Protein AF-A0A0A1WYN7-F1 (afdb_monomer_lite)

pLDDT: mean 76.08, std 23.26, range [29.44, 97.19]

Secondary structure (DSSP, 8-state):
-HHHHHHHHHHHHHTT---TTTHHHHHHHHHTTS-HHHHHHHHHH-S-TTSPPPHHHHHHHHHHHHHHHHHHHHHHHHHHHHHHHHHTT-S----------------------

Foldseek 3Di:
DLVVLVVVVVVCVVVVHDCVVVFLVSLVVVLVVDDPVLNVVLCVVDPCNPDRDGNVSVSVSVVVVVVVVVVVVVVVVVVVVVVVVVVVVPPDDDDDDDDDDDDDDDDDDDDDD

Sequence (113 aa):
LLDTTNECLNAIESLGISTEEADPFIARIIIRKLDKEGLKLYEQTVKKTREIQQLSDIRDFLDQHFQTLKAVADKEQVYSHRKQHMFKANDTVTYPRQQTSRYVPIVKLLVTH

Structure (mmCIF, N/CA/C/O backbone):
data_AF-A0A0A1WYN7-F1
#
_entry.id   AF-A0A0A1WYN7-F1
#
loop_
_atom_site.group_PDB
_atom_site.id
_atom_site.type_symbol
_atom_site.label_atom_id
_atom_site.label_alt_id
_atom_site.label_comp_id
_atom_site.label_asym_id
_atom_site.label_entity_id
_atom_site.label_seq_id
_atom_site.pdbx_PDB_ins_code
_atom_site.Cartn_x
_atom_site.Cartn_y
_atom_site.Cartn_z
_atom_site.occupancy
_atom_site.B_iso_or_equiv
_atom_site.auth_seq_id
_atom_site.auth_comp_id
_atom_site.auth_asym_id
_atom_site.auth_atom_id
_atom_site.pdbx_PDB_model_num
ATOM 1 N N . LEU A 1 1 ? 2.741 -8.238 -2.115 1.00 92.38 1 LEU A N 1
ATOM 2 C CA . LEU A 1 1 ? 2.313 -7.547 -0.875 1.00 92.38 1 LEU A CA 1
ATOM 3 C C . LEU A 1 1 ? 1.063 -6.719 -1.128 1.00 92.38 1 LEU A C 1
ATOM 5 O O . LEU A 1 1 ? 0.074 -7.004 -0.479 1.00 92.38 1 LEU A O 1
ATOM 9 N N . LEU A 1 2 ? 1.087 -5.774 -2.078 1.00 95.25 2 LEU A N 1
ATOM 10 C CA . LEU A 1 2 ? -0.085 -4.980 -2.478 1.00 95.25 2 LEU A CA 1
ATOM 11 C C . LEU A 1 2 ? -1.346 -5.830 -2.720 1.00 95.25 2 LEU A C 1
ATOM 13 O O . LEU A 1 2 ? -2.352 -5.613 -2.052 1.00 95.25 2 LEU A O 1
ATOM 17 N N . ASP A 1 3 ? -1.264 -6.834 -3.600 1.00 96.19 3 ASP A N 1
ATOM 18 C CA . ASP A 1 3 ? -2.413 -7.691 -3.931 1.00 96.19 3 ASP A CA 1
ATOM 19 C C . ASP A 1 3 ? -2.966 -8.414 -2.701 1.00 96.19 3 ASP A C 1
ATOM 21 O O . ASP A 1 3 ? -4.157 -8.343 -2.423 1.00 96.19 3 ASP A O 1
ATOM 25 N N . THR A 1 4 ? -2.082 -9.025 -1.906 1.00 96.62 4 THR A N 1
ATOM 26 C CA . THR A 1 4 ? -2.447 -9.708 -0.657 1.00 96.62 4 THR A CA 1
ATOM 27 C C . THR A 1 4 ? -3.107 -8.758 0.341 1.00 96.62 4 THR A C 1
ATOM 29 O O . THR A 1 4 ? -4.080 -9.128 0.985 1.00 96.62 4 THR A O 1
ATOM 32 N N . THR A 1 5 ? -2.605 -7.527 0.473 1.00 96.19 5 THR A N 1
ATOM 33 C CA . THR A 1 5 ? -3.212 -6.507 1.335 1.00 96.19 5 THR A CA 1
ATOM 34 C C . THR A 1 5 ? -4.634 -6.190 0.878 1.00 96.19 5 THR A C 1
ATOM 36 O O . THR A 1 5 ? -5.547 -6.212 1.699 1.00 96.19 5 THR A O 1
ATOM 39 N N . ASN A 1 6 ? -4.834 -5.926 -0.417 1.00 95.62 6 ASN A N 1
ATOM 40 C CA . ASN A 1 6 ? -6.155 -5.614 -0.964 1.00 95.62 6 ASN A CA 1
ATOM 41 C C . ASN A 1 6 ? -7.118 -6.804 -0.823 1.00 95.62 6 ASN A C 1
ATOM 43 O O . ASN A 1 6 ? -8.254 -6.619 -0.402 1.00 95.62 6 ASN A O 1
ATOM 47 N N . GLU A 1 7 ? -6.661 -8.025 -1.101 1.00 97.19 7 GLU A N 1
ATOM 48 C CA . GLU A 1 7 ? -7.457 -9.244 -0.939 1.00 97.19 7 GLU A CA 1
ATOM 49 C C . GLU A 1 7 ? -7.891 -9.455 0.518 1.00 97.19 7 GLU A C 1
ATOM 51 O O . GLU A 1 7 ? -9.069 -9.697 0.781 1.00 97.19 7 GLU A O 1
ATOM 56 N N . CYS A 1 8 ? -6.976 -9.298 1.480 1.00 95.69 8 CYS A N 1
ATOM 57 C CA . CYS A 1 8 ? -7.306 -9.419 2.899 1.00 95.69 8 CYS A CA 1
ATOM 58 C C . CYS A 1 8 ? -8.293 -8.341 3.367 1.00 95.69 8 CYS A C 1
ATOM 60 O O . CYS A 1 8 ? -9.215 -8.659 4.114 1.00 95.69 8 CYS A O 1
ATOM 62 N N . LEU A 1 9 ? -8.118 -7.086 2.943 1.00 94.88 9 LEU A N 1
ATOM 63 C CA . LEU A 1 9 ? -9.034 -5.998 3.299 1.00 94.88 9 LEU A CA 1
ATOM 64 C C . LEU A 1 9 ? -10.436 -6.242 2.736 1.00 94.88 9 LEU A C 1
ATOM 66 O O . LEU A 1 9 ? -11.406 -6.176 3.485 1.00 94.88 9 LEU A O 1
ATOM 70 N N . ASN A 1 10 ? -10.527 -6.626 1.462 1.00 95.19 10 ASN A N 1
ATOM 71 C CA . ASN A 1 10 ? -11.798 -6.959 0.820 1.00 95.19 10 ASN A CA 1
ATOM 72 C C . ASN A 1 10 ? -12.481 -8.151 1.509 1.00 95.19 10 ASN A C 1
ATOM 74 O O . ASN A 1 10 ? -13.698 -8.163 1.672 1.00 95.19 10 ASN A O 1
ATOM 78 N N . ALA A 1 11 ? -11.710 -9.155 1.941 1.00 96.56 11 ALA A N 1
ATOM 79 C CA . ALA A 1 11 ? -12.249 -10.288 2.685 1.00 96.56 11 ALA A CA 1
ATOM 80 C C . ALA A 1 11 ? -12.835 -9.853 4.039 1.00 96.56 11 ALA A C 1
ATOM 82 O O . ALA A 1 11 ? -13.932 -10.282 4.387 1.00 96.56 11 ALA A O 1
ATOM 83 N N . ILE A 1 12 ? -12.151 -8.977 4.782 1.00 94.12 12 ILE A N 1
ATOM 84 C CA . ILE A 1 12 ? -12.650 -8.438 6.059 1.00 94.12 12 ILE A CA 1
ATOM 85 C C . ILE A 1 12 ? -13.928 -7.617 5.839 1.00 94.12 12 ILE A C 1
ATOM 87 O O . ILE A 1 12 ? -14.915 -7.817 6.548 1.00 94.12 12 ILE A O 1
ATOM 91 N N . GLU A 1 13 ? -13.943 -6.758 4.821 1.00 93.44 13 GLU A N 1
ATOM 92 C CA . GLU A 1 13 ? -15.113 -5.955 4.456 1.00 93.44 13 GLU A CA 1
ATOM 93 C C . GLU A 1 13 ? -16.307 -6.838 4.060 1.00 93.44 13 GLU A C 1
ATOM 95 O O . GLU A 1 13 ? -17.432 -6.597 4.496 1.00 93.44 13 GLU A O 1
ATOM 100 N N . SER A 1 14 ? -16.067 -7.930 3.323 1.00 95.94 14 SER A N 1
ATOM 101 C CA . SER A 1 14 ? -17.116 -8.886 2.935 1.00 95.94 14 SER A CA 1
ATOM 102 C C . SER A 1 14 ? -17.783 -9.593 4.122 1.00 95.94 14 SER A C 1
ATOM 104 O O . SER A 1 14 ? -18.911 -10.069 4.001 1.00 95.94 14 SER A O 1
ATOM 106 N N . LEU A 1 15 ? -17.116 -9.631 5.281 1.00 95.94 15 LEU A N 1
ATOM 107 C CA . LEU A 1 15 ? -17.665 -10.148 6.538 1.00 95.94 15 LEU A CA 1
ATOM 108 C C . LEU A 1 15 ? -18.485 -9.096 7.307 1.00 95.94 15 LEU A C 1
ATOM 110 O O . LEU A 1 15 ? -18.990 -9.393 8.388 1.00 95.94 15 LEU A O 1
ATOM 114 N N . GLY A 1 16 ? -18.619 -7.876 6.778 1.00 93.88 16 GLY A N 1
ATOM 115 C CA . GLY A 1 16 ? -19.312 -6.764 7.430 1.00 93.88 16 GLY A CA 1
ATOM 116 C C . GLY A 1 16 ? -18.519 -6.129 8.575 1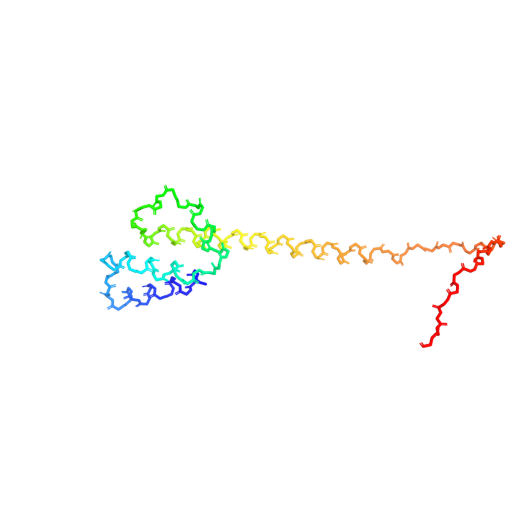.00 93.88 16 GLY A C 1
ATOM 117 O O . GLY A 1 16 ? -19.101 -5.451 9.420 1.00 93.88 16 GLY A O 1
ATOM 118 N N . ILE A 1 17 ? -17.205 -6.363 8.636 1.00 92.94 17 ILE A N 1
ATOM 119 C CA . ILE A 1 17 ? -16.328 -5.810 9.669 1.00 92.94 17 ILE A CA 1
ATOM 120 C C . ILE A 1 17 ? -15.702 -4.522 9.132 1.00 92.94 17 ILE A C 1
ATOM 122 O O . ILE A 1 17 ? -14.945 -4.55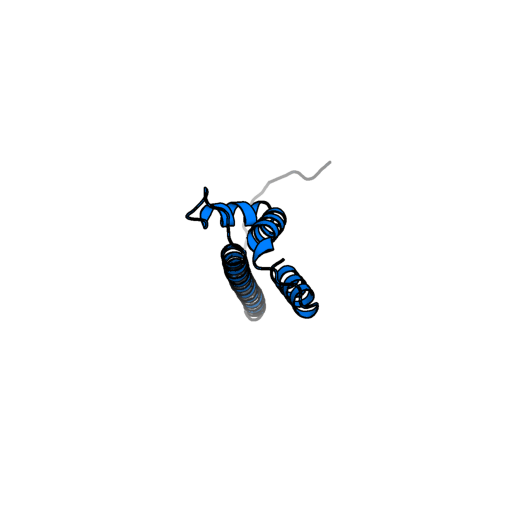4 8.163 1.00 92.94 17 ILE A O 1
ATOM 126 N N . SER A 1 18 ? -15.991 -3.391 9.781 1.00 89.38 18 SER A N 1
ATOM 127 C CA . SER A 1 18 ? -15.324 -2.125 9.463 1.00 89.38 18 SER A CA 1
ATOM 128 C C . SER A 1 18 ? -13.870 -2.151 9.932 1.00 89.38 18 SER A C 1
ATOM 130 O O . SER A 1 18 ? -13.570 -2.555 11.058 1.00 89.38 18 SER A O 1
ATOM 132 N N . THR A 1 19 ? -12.962 -1.691 9.072 1.00 89.44 19 THR A N 1
ATOM 133 C CA . THR A 1 19 ? -11.539 -1.540 9.392 1.00 89.44 19 THR A CA 1
ATOM 134 C C . THR A 1 19 ? -11.165 -0.122 9.818 1.00 89.44 19 THR A C 1
ATOM 136 O O . THR A 1 19 ? -10.000 0.104 10.123 1.00 89.44 19 THR A O 1
ATOM 139 N N . GLU A 1 20 ? -12.112 0.820 9.872 1.00 89.00 20 GLU A N 1
ATOM 140 C CA . GLU A 1 20 ? -11.836 2.247 10.113 1.00 89.00 20 GLU A CA 1
ATOM 141 C C . GLU A 1 20 ? -11.121 2.503 11.449 1.00 89.00 20 GLU A C 1
ATOM 143 O O . GLU A 1 20 ? -10.123 3.215 11.502 1.00 89.00 20 GLU A O 1
ATOM 148 N N . GLU A 1 21 ? -11.569 1.873 12.537 1.00 89.44 21 GLU A N 1
ATOM 149 C CA . GLU A 1 21 ? -10.916 2.019 13.848 1.00 89.44 21 GLU A CA 1
ATOM 150 C C . GLU A 1 21 ? -9.595 1.238 13.937 1.00 89.44 21 GLU A C 1
ATOM 152 O O . GLU A 1 21 ? -8.697 1.574 14.713 1.00 89.44 21 GLU A O 1
ATOM 157 N N . ALA A 1 22 ? -9.465 0.184 13.129 1.00 91.19 22 ALA A N 1
ATOM 158 C CA . ALA A 1 22 ? -8.279 -0.660 13.075 1.00 91.19 22 ALA A CA 1
ATOM 159 C C . ALA A 1 22 ? -7.197 -0.111 12.126 1.00 91.19 22 ALA A C 1
ATOM 161 O O . ALA A 1 22 ? -6.088 -0.653 12.081 1.00 91.19 22 ALA A O 1
ATOM 162 N N . ASP A 1 23 ? -7.500 0.960 11.394 1.00 91.06 23 ASP A N 1
ATOM 163 C CA . ASP A 1 23 ? -6.716 1.500 10.285 1.00 91.06 23 ASP A CA 1
ATOM 164 C C . ASP A 1 23 ? -5.232 1.737 10.640 1.00 91.06 23 ASP A C 1
ATOM 166 O O . ASP A 1 23 ? -4.357 1.161 9.976 1.00 91.06 23 ASP A O 1
ATOM 170 N N . PRO A 1 24 ? -4.899 2.404 11.770 1.00 91.62 24 PRO A N 1
ATOM 171 C CA . PRO A 1 24 ? -3.511 2.575 12.210 1.00 91.62 24 PRO A CA 1
ATOM 172 C C . PRO A 1 24 ? -2.759 1.266 12.463 1.00 91.62 24 PRO A C 1
ATOM 174 O O . PRO A 1 24 ? -1.550 1.150 12.224 1.00 91.62 24 PRO A O 1
ATOM 177 N N . PHE A 1 25 ? -3.458 0.265 13.000 1.00 92.31 25 PHE A N 1
ATOM 178 C CA . PHE A 1 25 ? -2.863 -1.019 13.349 1.00 92.31 25 PHE A CA 1
ATOM 179 C C . PHE A 1 25 ? -2.581 -1.831 12.094 1.00 92.31 25 PHE A C 1
ATOM 181 O O . PHE A 1 25 ? -1.496 -2.406 11.967 1.00 92.31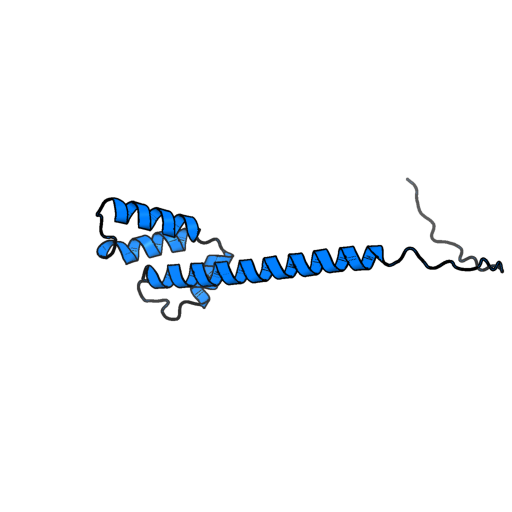 25 PHE A O 1
ATOM 188 N N . ILE A 1 26 ? -3.524 -1.835 11.154 1.00 94.88 26 ILE A N 1
ATOM 189 C CA . ILE A 1 26 ? -3.382 -2.498 9.861 1.00 94.88 26 ILE A CA 1
ATOM 190 C C . ILE A 1 26 ? -2.229 -1.857 9.084 1.00 94.88 26 ILE A C 1
ATOM 192 O O . ILE A 1 26 ? -1.328 -2.576 8.642 1.00 94.88 26 ILE A O 1
ATOM 196 N N . ALA A 1 27 ? -2.171 -0.523 9.017 1.00 94.00 27 ALA A N 1
ATOM 197 C CA . ALA A 1 27 ? -1.060 0.197 8.401 1.00 94.00 27 ALA A CA 1
ATOM 198 C C . ALA A 1 27 ? 0.288 -0.228 9.010 1.00 94.00 27 ALA A C 1
ATOM 200 O O . ALA A 1 27 ? 1.218 -0.618 8.298 1.00 94.00 27 ALA A O 1
ATOM 201 N N . ARG A 1 28 ? 0.385 -0.276 10.346 1.00 93.31 28 ARG A N 1
ATOM 202 C CA . ARG A 1 28 ? 1.599 -0.719 11.052 1.00 93.31 28 ARG A CA 1
ATOM 203 C C . ARG A 1 28 ? 1.951 -2.188 10.806 1.00 93.31 28 ARG A C 1
ATOM 205 O O . ARG A 1 28 ? 3.133 -2.544 10.868 1.00 93.31 28 ARG A O 1
ATOM 212 N N . ILE A 1 29 ? 0.972 -3.064 10.595 1.00 94.75 29 ILE A N 1
ATOM 213 C CA . ILE A 1 29 ? 1.208 -4.468 10.230 1.00 94.75 29 ILE A CA 1
ATOM 214 C C . ILE A 1 29 ? 1.801 -4.539 8.823 1.00 94.75 29 ILE A C 1
ATOM 216 O O . ILE A 1 29 ? 2.821 -5.201 8.643 1.00 94.75 29 ILE A O 1
ATOM 220 N N . ILE A 1 30 ? 1.227 -3.817 7.860 1.00 95.75 30 ILE A N 1
ATOM 221 C CA . ILE A 1 30 ? 1.687 -3.801 6.465 1.00 95.75 30 ILE A CA 1
ATOM 222 C C . ILE A 1 30 ? 3.101 -3.226 6.358 1.00 95.75 30 ILE A C 1
ATOM 224 O O . ILE A 1 30 ? 3.955 -3.841 5.724 1.00 95.75 30 ILE A O 1
ATOM 228 N N . ILE A 1 31 ? 3.395 -2.112 7.037 1.00 94.06 31 ILE A N 1
ATOM 229 C CA . ILE A 1 31 ? 4.741 -1.510 7.051 1.00 94.06 31 ILE A CA 1
ATOM 230 C C . ILE A 1 31 ? 5.785 -2.521 7.542 1.00 94.06 31 ILE A C 1
ATOM 232 O O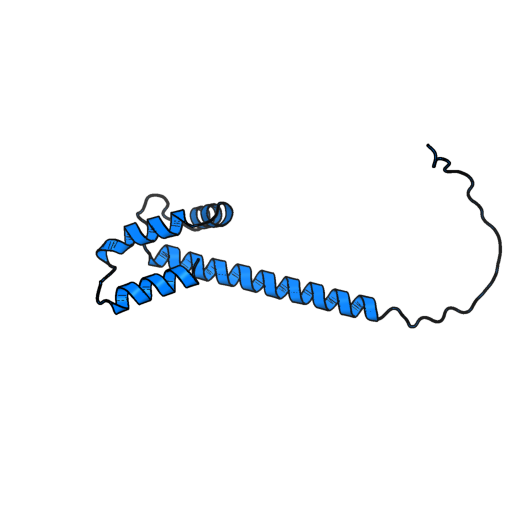 . ILE A 1 31 ? 6.867 -2.628 6.977 1.00 94.06 31 ILE A O 1
ATOM 236 N N . ARG A 1 32 ? 5.452 -3.328 8.559 1.00 94.12 32 ARG A N 1
ATOM 237 C CA . ARG A 1 32 ? 6.342 -4.384 9.074 1.00 94.12 32 ARG A CA 1
ATOM 238 C C . ARG A 1 32 ? 6.526 -5.568 8.118 1.00 94.12 32 ARG A C 1
ATOM 240 O O . ARG A 1 32 ? 7.399 -6.396 8.364 1.00 94.12 32 ARG A O 1
ATOM 247 N N . LYS A 1 33 ? 5.701 -5.681 7.075 1.00 96.12 33 LYS A N 1
ATOM 248 C CA . LYS A 1 33 ? 5.824 -6.689 6.013 1.00 96.12 33 LYS A CA 1
ATOM 249 C C . LYS A 1 33 ? 6.644 -6.201 4.821 1.00 96.12 33 LYS A C 1
ATOM 251 O O . LYS A 1 33 ? 6.957 -7.026 3.965 1.00 96.12 33 LYS A O 1
ATOM 256 N N . LEU A 1 34 ? 6.990 -4.913 4.760 1.00 95.00 34 LEU A N 1
ATOM 257 C CA . LEU A 1 34 ? 7.938 -4.412 3.772 1.00 95.00 34 LEU A CA 1
ATOM 258 C C . LEU A 1 34 ? 9.303 -5.074 3.978 1.00 95.00 34 LEU A C 1
ATOM 260 O O . LEU A 1 34 ? 9.730 -5.343 5.104 1.00 95.00 34 LEU A O 1
ATOM 264 N N . ASP A 1 35 ? 9.987 -5.334 2.873 1.00 94.81 35 ASP A N 1
ATOM 265 C CA . ASP A 1 35 ? 11.388 -5.715 2.893 1.00 94.81 35 ASP A CA 1
ATOM 266 C C . ASP A 1 35 ? 12.271 -4.501 3.232 1.00 94.81 35 ASP A C 1
ATOM 268 O O . ASP A 1 35 ? 11.800 -3.372 3.366 1.00 94.81 35 ASP A O 1
ATOM 272 N N . LYS A 1 36 ? 13.577 -4.726 3.414 1.00 94.25 36 LYS A N 1
ATOM 273 C CA . LYS A 1 36 ? 14.495 -3.667 3.866 1.00 94.25 36 LYS A CA 1
ATOM 274 C C . LYS A 1 36 ? 14.528 -2.471 2.911 1.00 94.25 36 LYS A C 1
ATOM 276 O O . LYS A 1 36 ? 14.530 -1.332 3.372 1.00 94.25 36 LYS A O 1
ATOM 281 N N . GLU A 1 37 ? 14.555 -2.733 1.606 1.00 93.69 37 GLU A N 1
ATOM 282 C CA . GLU A 1 37 ? 14.590 -1.677 0.592 1.00 93.69 37 GLU A CA 1
ATOM 283 C C . GLU A 1 37 ? 13.238 -0.963 0.487 1.00 93.69 37 GLU A C 1
ATOM 285 O O . GLU A 1 37 ? 13.201 0.269 0.500 1.00 93.69 37 GLU A O 1
ATOM 290 N N . GLY A 1 38 ? 12.122 -1.702 0.484 1.00 93.94 38 GLY A N 1
ATOM 291 C CA . GLY A 1 38 ? 10.781 -1.121 0.495 1.00 93.94 38 GLY A CA 1
ATOM 292 C C . GLY A 1 38 ? 10.521 -0.256 1.728 1.00 93.94 38 GLY A C 1
ATOM 293 O O . GLY A 1 38 ? 9.992 0.846 1.598 1.00 93.94 38 GLY A O 1
ATOM 294 N N . LEU A 1 39 ? 10.954 -0.695 2.915 1.00 93.94 39 LEU A N 1
ATOM 295 C CA . LEU A 1 39 ? 10.826 0.078 4.152 1.00 93.94 39 LEU A CA 1
ATOM 296 C C . LEU A 1 39 ? 11.631 1.378 4.089 1.00 93.94 39 LEU A C 1
ATOM 298 O O . LEU A 1 39 ? 11.106 2.441 4.407 1.00 93.94 39 LEU A O 1
ATOM 302 N N . LYS A 1 40 ? 12.884 1.314 3.631 1.00 93.50 40 LYS A N 1
ATOM 303 C CA . LYS A 1 40 ? 13.738 2.497 3.477 1.00 93.50 40 LYS A CA 1
ATOM 304 C C . LYS A 1 40 ? 13.133 3.507 2.502 1.00 93.50 40 LYS A C 1
ATOM 306 O O . LYS A 1 40 ? 13.154 4.706 2.768 1.00 93.50 40 LYS A O 1
ATOM 311 N N . LEU A 1 41 ? 12.592 3.036 1.379 1.00 93.62 41 LEU A N 1
ATOM 312 C CA . LEU A 1 41 ? 11.945 3.901 0.395 1.00 93.62 41 LEU A CA 1
ATOM 313 C C . LEU A 1 41 ? 10.654 4.517 0.948 1.00 93.62 41 LEU A C 1
ATOM 315 O O . LEU A 1 41 ? 10.389 5.702 0.734 1.00 93.62 41 LEU A O 1
ATOM 319 N N . TYR A 1 42 ? 9.876 3.736 1.695 1.00 92.88 42 TYR A N 1
ATOM 320 C CA . TYR A 1 42 ? 8.687 4.223 2.380 1.00 92.88 42 TYR A CA 1
ATOM 321 C C . TYR A 1 42 ? 9.038 5.348 3.361 1.00 92.88 42 TYR A C 1
ATOM 323 O O . TYR A 1 42 ? 8.488 6.440 3.259 1.00 92.88 42 TYR A O 1
ATOM 331 N N . GLU A 1 43 ? 10.025 5.140 4.236 1.00 89.75 43 GLU A N 1
ATOM 332 C CA . GLU A 1 43 ? 10.486 6.148 5.203 1.00 89.75 43 GLU A CA 1
ATOM 333 C C . GLU A 1 43 ? 10.957 7.451 4.538 1.00 89.75 43 GLU A C 1
ATOM 335 O O . GLU A 1 43 ? 10.747 8.530 5.087 1.00 89.75 43 GLU A O 1
ATOM 340 N N . GLN A 1 44 ? 11.551 7.372 3.343 1.00 89.81 44 GLN A N 1
ATOM 341 C CA . GLN A 1 44 ? 11.941 8.548 2.553 1.00 89.81 44 GLN A CA 1
ATOM 342 C C . GLN A 1 44 ? 10.746 9.280 1.930 1.00 89.81 44 GLN A C 1
ATOM 344 O O . GLN A 1 44 ? 10.804 10.490 1.713 1.00 89.81 44 GLN A O 1
ATOM 349 N N . THR A 1 45 ? 9.674 8.552 1.623 1.00 87.38 45 THR A N 1
ATOM 350 C CA . THR A 1 45 ? 8.462 9.089 0.989 1.00 87.38 45 THR A CA 1
ATOM 351 C C . THR A 1 45 ? 7.534 9.734 2.022 1.00 87.38 45 THR A C 1
ATOM 353 O O . THR A 1 45 ? 6.832 10.707 1.730 1.00 87.38 45 THR A O 1
ATOM 356 N N . VAL A 1 46 ? 7.558 9.238 3.261 1.00 85.31 46 VAL A N 1
ATOM 357 C CA . VAL A 1 46 ? 6.734 9.740 4.362 1.00 85.31 46 VAL A CA 1
ATOM 358 C C . VAL A 1 46 ? 7.231 11.112 4.826 1.00 85.31 46 VAL A C 1
ATOM 360 O O . VAL A 1 46 ? 8.223 11.251 5.536 1.00 85.31 46 VAL A O 1
ATOM 363 N N . LYS A 1 47 ? 6.467 12.157 4.495 1.00 73.81 47 LYS A N 1
ATOM 364 C CA . LYS A 1 47 ? 6.718 13.536 4.962 1.00 73.81 47 LYS A CA 1
ATOM 365 C C . LYS A 1 47 ? 6.439 13.727 6.458 1.00 73.81 47 LYS A C 1
ATOM 367 O O . LYS A 1 47 ? 6.908 14.694 7.051 1.00 73.81 47 LYS A O 1
ATOM 372 N N . LYS A 1 48 ? 5.662 12.822 7.062 1.00 70.12 48 LYS A N 1
ATOM 373 C CA . LYS A 1 48 ? 5.149 12.926 8.433 1.00 70.12 48 LYS A CA 1
ATOM 374 C C . LYS A 1 48 ? 5.645 11.789 9.326 1.00 70.12 48 LYS A C 1
ATOM 376 O O . LYS A 1 48 ? 4.865 11.020 9.874 1.00 70.12 48 LYS A O 1
ATOM 381 N N . THR A 1 49 ? 6.958 11.685 9.495 1.00 69.06 49 THR A N 1
ATOM 382 C CA . THR A 1 49 ? 7.626 10.587 10.225 1.00 69.06 49 THR A CA 1
ATOM 383 C C . THR A 1 49 ? 7.217 10.425 11.693 1.00 69.06 49 THR A C 1
ATOM 385 O O . THR A 1 49 ? 7.497 9.388 12.287 1.00 69.06 49 THR A O 1
ATOM 388 N N . ARG A 1 50 ? 6.570 11.430 12.297 1.00 75.31 50 ARG A N 1
ATOM 389 C CA . ARG A 1 50 ? 6.102 11.394 13.695 1.00 75.31 50 ARG A CA 1
ATOM 390 C C . ARG A 1 50 ? 4.597 11.169 13.840 1.00 75.31 50 ARG A C 1
ATOM 392 O O . ARG A 1 50 ? 4.129 11.020 14.964 1.00 75.31 50 ARG A O 1
ATOM 399 N N . GLU A 1 51 ? 3.850 11.163 12.739 1.00 79.44 51 GLU A N 1
ATOM 400 C CA . GLU A 1 51 ? 2.409 10.920 12.763 1.00 79.44 51 GLU A CA 1
ATOM 401 C C . GLU A 1 51 ? 2.105 9.439 12.541 1.00 79.44 51 GLU A C 1
ATOM 403 O O . GLU A 1 51 ? 2.836 8.715 11.855 1.00 79.44 51 GLU A O 1
ATOM 408 N N . ILE A 1 52 ? 0.996 8.999 13.133 1.00 81.69 52 ILE A N 1
ATOM 409 C CA . ILE A 1 52 ? 0.434 7.678 12.884 1.00 81.69 52 ILE A CA 1
ATOM 410 C C . ILE A 1 52 ? 0.028 7.616 11.411 1.00 81.69 52 ILE A C 1
ATOM 412 O O . ILE A 1 52 ? -0.778 8.422 10.950 1.00 81.69 52 ILE A O 1
ATOM 416 N N . GLN A 1 53 ? 0.617 6.667 10.689 1.00 84.56 53 GLN A N 1
ATOM 417 C CA . GLN A 1 53 ? 0.352 6.464 9.269 1.00 84.56 53 GLN A CA 1
ATOM 418 C C . GLN A 1 53 ? -1.035 5.856 9.088 1.00 84.56 53 GLN A C 1
ATOM 420 O O . GLN A 1 53 ? -1.377 4.901 9.792 1.00 84.56 53 GLN A O 1
ATOM 425 N N . GLN A 1 54 ? -1.805 6.405 8.153 1.00 89.62 54 GLN A N 1
ATOM 426 C CA . GLN A 1 54 ? -3.091 5.840 7.765 1.00 89.62 54 GLN A CA 1
ATOM 427 C C . GLN A 1 54 ? -2.868 4.679 6.791 1.00 89.62 54 GLN A C 1
ATOM 429 O O . GLN A 1 54 ? -1.843 4.591 6.104 1.00 89.62 54 GLN A O 1
ATOM 434 N N . LEU A 1 55 ? -3.839 3.778 6.697 1.00 92.25 55 LEU A N 1
ATOM 435 C CA . LEU A 1 55 ? -3.827 2.683 5.734 1.00 92.25 55 LEU A CA 1
ATOM 436 C C . LEU A 1 55 ? -3.818 3.200 4.296 1.00 92.25 55 LEU A C 1
ATOM 438 O O . LEU A 1 55 ? -3.181 2.589 3.440 1.00 92.25 55 LEU A O 1
ATOM 442 N N . SER A 1 56 ? -4.486 4.324 4.029 1.00 91.62 56 SER A N 1
ATOM 443 C CA . SER A 1 56 ? -4.460 4.974 2.716 1.00 91.62 56 SER A CA 1
ATOM 444 C C . SER A 1 56 ? -3.034 5.318 2.290 1.00 91.62 56 SER A C 1
ATOM 446 O O . SER A 1 56 ? -2.633 4.978 1.183 1.00 91.62 56 SER A O 1
ATOM 448 N N . ASP A 1 57 ? -2.233 5.883 3.197 1.00 90.94 57 ASP A N 1
ATOM 449 C CA . ASP A 1 57 ? -0.873 6.337 2.893 1.00 90.94 57 ASP A CA 1
ATOM 450 C C . ASP A 1 57 ? 0.031 5.168 2.478 1.00 90.94 57 ASP A C 1
ATOM 452 O O . ASP A 1 57 ? 0.817 5.262 1.533 1.00 90.94 57 ASP A O 1
ATOM 456 N N . ILE A 1 58 ? -0.073 4.038 3.187 1.00 93.50 58 ILE A N 1
ATOM 457 C CA . ILE A 1 58 ? 0.714 2.846 2.859 1.00 93.50 58 ILE A CA 1
ATOM 458 C C . ILE A 1 58 ? 0.192 2.145 1.599 1.00 93.50 58 ILE A C 1
ATOM 460 O O . ILE A 1 58 ? 0.997 1.594 0.848 1.00 93.50 58 ILE A O 1
ATOM 464 N N . ARG A 1 59 ? -1.120 2.170 1.329 1.00 94.50 59 ARG A N 1
ATOM 465 C CA . ARG A 1 59 ? -1.690 1.620 0.086 1.00 94.50 59 ARG A CA 1
ATOM 466 C C . ARG A 1 59 ? -1.221 2.417 -1.126 1.00 94.50 59 ARG A C 1
ATOM 468 O O . ARG A 1 59 ? -0.679 1.810 -2.044 1.00 94.50 59 ARG A O 1
ATOM 475 N N . ASP A 1 60 ? -1.290 3.744 -1.062 1.00 93.94 60 ASP A N 1
ATOM 476 C CA . ASP A 1 60 ? -0.802 4.632 -2.121 1.00 93.94 60 ASP A CA 1
ATOM 477 C C . ASP A 1 60 ? 0.686 4.398 -2.409 1.00 93.94 60 ASP A C 1
ATOM 479 O O . ASP A 1 60 ? 1.102 4.301 -3.567 1.00 93.94 60 ASP A O 1
ATOM 483 N N . PHE A 1 61 ? 1.497 4.243 -1.358 1.00 94.94 61 PHE A N 1
ATOM 484 C CA . PHE A 1 61 ? 2.901 3.873 -1.510 1.00 94.94 61 PHE A CA 1
ATOM 485 C C . PHE A 1 61 ? 3.069 2.517 -2.209 1.00 94.94 61 PHE A C 1
ATOM 487 O O . PHE A 1 61 ? 3.875 2.402 -3.133 1.00 94.94 61 PHE A O 1
ATOM 494 N N . LEU A 1 62 ? 2.336 1.484 -1.780 1.00 95.88 62 LEU A N 1
ATOM 495 C CA . LEU A 1 62 ? 2.435 0.144 -2.361 1.00 95.88 62 LEU A CA 1
ATOM 496 C C . LEU A 1 62 ? 2.029 0.132 -3.839 1.00 95.88 62 LEU A C 1
ATOM 498 O O . LEU A 1 62 ? 2.709 -0.516 -4.637 1.00 95.88 62 LEU A O 1
ATOM 502 N N . ASP A 1 63 ? 0.980 0.866 -4.206 1.00 95.88 63 ASP A N 1
ATOM 503 C CA . ASP A 1 63 ? 0.543 1.040 -5.592 1.00 95.88 63 ASP A CA 1
ATOM 504 C C . ASP A 1 63 ? 1.629 1.723 -6.431 1.00 95.88 63 ASP A C 1
ATOM 506 O O . ASP A 1 63 ? 2.056 1.193 -7.461 1.00 95.88 63 ASP A O 1
ATOM 510 N N . GLN A 1 64 ? 2.155 2.862 -5.974 1.00 95.19 64 GLN A N 1
ATOM 511 C CA . GLN A 1 64 ? 3.228 3.578 -6.674 1.00 95.19 64 GLN A CA 1
ATOM 512 C C . GLN A 1 64 ? 4.492 2.726 -6.824 1.00 95.19 64 GLN A C 1
ATOM 514 O O . GLN A 1 64 ? 5.123 2.705 -7.889 1.00 95.19 64 GLN A O 1
ATOM 519 N N . HIS A 1 65 ? 4.859 2.000 -5.769 1.00 94.31 65 HIS A N 1
ATOM 520 C CA . HIS A 1 65 ? 6.019 1.123 -5.765 1.00 94.31 65 HIS A CA 1
ATOM 521 C C . HIS A 1 65 ? 5.841 -0.035 -6.753 1.00 94.31 65 HIS A C 1
ATOM 523 O O . HIS A 1 65 ? 6.731 -0.289 -7.568 1.00 94.31 65 HIS A O 1
ATOM 529 N N . PHE A 1 66 ? 4.671 -0.679 -6.757 1.00 94.81 66 PHE A N 1
ATOM 530 C CA . PHE A 1 66 ? 4.342 -1.744 -7.700 1.00 94.81 66 PHE A CA 1
ATOM 531 C C . PHE A 1 66 ? 4.410 -1.264 -9.152 1.00 94.81 66 PHE A C 1
ATOM 533 O O . PHE A 1 66 ? 5.064 -1.899 -9.981 1.00 94.81 66 PHE A O 1
ATOM 540 N N . GLN A 1 67 ? 3.803 -0.116 -9.461 1.00 94.81 67 GLN A N 1
ATOM 541 C CA . GLN A 1 67 ? 3.821 0.433 -10.820 1.00 94.81 67 GLN A CA 1
ATOM 542 C C . GLN A 1 67 ? 5.236 0.794 -11.279 1.00 94.81 67 GLN A C 1
ATOM 544 O O . GLN A 1 67 ? 5.594 0.561 -12.435 1.00 94.81 67 GLN A O 1
ATOM 549 N N . THR A 1 68 ? 6.066 1.311 -10.372 1.00 94.12 68 THR A N 1
ATOM 550 C CA . THR A 1 68 ? 7.473 1.610 -10.661 1.00 94.12 68 THR A CA 1
ATOM 551 C C . THR A 1 68 ? 8.246 0.339 -11.000 1.00 94.12 68 THR A C 1
ATOM 553 O O . THR A 1 68 ? 8.919 0.289 -12.030 1.00 94.12 68 THR A O 1
ATOM 556 N N . LEU A 1 69 ? 8.119 -0.709 -10.181 1.00 91.88 69 LEU A N 1
ATOM 557 C CA . LEU A 1 69 ? 8.776 -1.995 -10.426 1.00 91.88 69 LEU A CA 1
ATOM 558 C C . LEU A 1 69 ? 8.313 -2.630 -11.737 1.00 91.88 69 LEU A C 1
ATOM 560 O O . LEU A 1 69 ? 9.140 -3.107 -12.513 1.00 91.88 69 LEU A O 1
ATOM 564 N N . LYS A 1 70 ? 7.009 -2.577 -12.022 1.00 92.12 70 LYS A N 1
ATOM 565 C CA . LYS A 1 70 ? 6.441 -3.070 -13.278 1.00 92.12 70 LYS A CA 1
ATOM 566 C C . LYS A 1 70 ? 7.032 -2.342 -14.487 1.00 92.12 70 LYS A C 1
ATOM 568 O O . LYS A 1 70 ? 7.524 -2.982 -15.410 1.00 92.12 70 LYS A O 1
ATOM 573 N N . ALA A 1 71 ? 7.080 -1.010 -14.447 1.00 92.75 71 ALA A N 1
ATOM 574 C CA . ALA A 1 71 ? 7.648 -0.206 -15.526 1.00 92.75 71 ALA A CA 1
ATOM 575 C C . ALA A 1 71 ? 9.151 -0.461 -15.747 1.00 92.75 71 ALA A C 1
ATOM 577 O O . ALA A 1 71 ? 9.635 -0.355 -16.876 1.00 92.75 71 ALA A O 1
ATOM 578 N N . VAL A 1 72 ? 9.908 -0.772 -14.688 1.00 91.00 72 VAL A N 1
ATOM 579 C CA . VAL A 1 72 ? 11.325 -1.162 -14.793 1.00 91.00 72 VAL A CA 1
ATOM 580 C C . VAL A 1 72 ? 11.459 -2.545 -15.430 1.00 91.00 72 VAL A C 1
ATOM 582 O O . VAL A 1 72 ? 12.219 -2.691 -16.388 1.00 91.00 72 VAL A O 1
ATOM 585 N N . ALA A 1 73 ? 10.678 -3.525 -14.972 1.00 88.12 73 ALA A N 1
ATOM 586 C CA . ALA A 1 73 ? 10.688 -4.881 -15.516 1.00 88.12 73 ALA A CA 1
ATOM 587 C C . ALA A 1 73 ? 10.338 -4.907 -17.015 1.00 88.12 73 ALA A C 1
ATOM 589 O O . ALA A 1 73 ? 11.035 -5.545 -17.807 1.00 88.12 73 ALA A O 1
ATOM 590 N N . ASP A 1 74 ? 9.322 -4.148 -17.433 1.00 86.31 74 ASP A N 1
ATOM 591 C CA . ASP A 1 74 ? 8.918 -4.051 -18.841 1.00 86.31 74 ASP A CA 1
ATOM 592 C C . ASP A 1 74 ? 10.049 -3.478 -19.717 1.00 86.31 74 ASP A C 1
ATOM 594 O O . ASP A 1 74 ? 10.304 -3.957 -20.826 1.00 86.31 74 ASP A O 1
ATOM 598 N N . LYS A 1 75 ? 10.800 -2.489 -19.212 1.00 79.69 75 LYS A N 1
ATOM 599 C CA . LYS A 1 75 ? 11.962 -1.928 -19.923 1.00 79.69 75 LYS A CA 1
ATOM 600 C C . LYS A 1 75 ? 13.079 -2.956 -20.081 1.00 79.69 75 LYS A C 1
ATOM 602 O O . LYS A 1 75 ? 13.637 -3.076 -21.172 1.00 79.69 75 LYS A O 1
ATOM 607 N N . GLU A 1 76 ? 13.406 -3.710 -19.035 1.00 76.69 76 GLU A N 1
ATOM 608 C CA . GLU A 1 76 ? 14.446 -4.748 -19.088 1.00 76.69 76 GLU A CA 1
ATOM 609 C C . GLU A 1 76 ? 14.116 -5.861 -20.091 1.00 76.69 76 GLU A C 1
ATOM 611 O O . GLU A 1 76 ? 15.004 -6.339 -20.812 1.00 76.69 76 GLU A O 1
ATOM 616 N N . GLN A 1 77 ? 12.836 -6.219 -20.221 1.00 69.19 77 GLN A N 1
ATOM 617 C CA . GLN A 1 77 ? 12.382 -7.154 -21.248 1.00 69.19 77 GLN A CA 1
ATOM 618 C C . GLN A 1 77 ? 12.588 -6.598 -22.660 1.00 69.19 77 GLN A C 1
ATOM 620 O O . GLN A 1 77 ? 13.077 -7.323 -23.532 1.00 69.19 77 GLN A O 1
ATOM 625 N N . VAL A 1 78 ? 12.297 -5.314 -22.895 1.00 67.81 78 VAL A N 1
ATOM 626 C CA . VAL A 1 78 ? 12.527 -4.659 -24.196 1.00 67.81 78 VAL A CA 1
ATOM 627 C C . VAL A 1 78 ? 14.018 -4.610 -24.546 1.00 67.81 78 VAL A C 1
ATOM 629 O O . VAL A 1 78 ? 14.392 -4.911 -25.684 1.00 67.81 78 VAL A O 1
ATOM 632 N N . TYR A 1 79 ? 14.895 -4.287 -23.588 1.00 64.06 79 TYR A N 1
ATOM 633 C CA . TYR A 1 79 ? 16.348 -4.304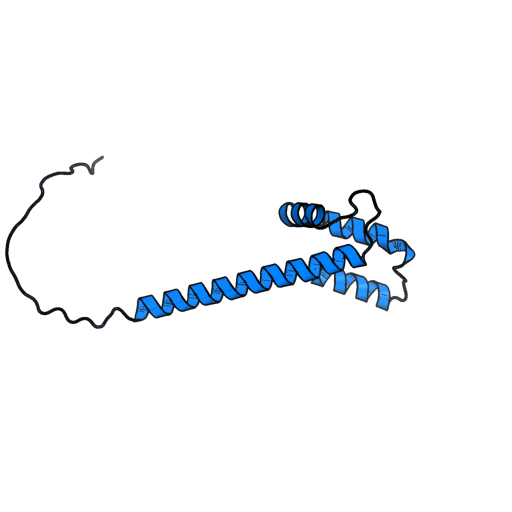 -23.811 1.00 64.06 79 TYR A CA 1
ATOM 634 C C . TYR A 1 79 ? 16.870 -5.709 -24.134 1.00 64.06 79 TYR A C 1
ATOM 636 O O . TYR A 1 79 ? 17.692 -5.867 -25.043 1.00 64.06 79 TYR A O 1
ATOM 644 N N . SER A 1 80 ? 16.370 -6.731 -23.439 1.00 67.06 80 SER A N 1
ATOM 645 C CA . SER A 1 80 ? 16.741 -8.131 -23.670 1.00 67.06 80 SER A CA 1
ATOM 646 C C . SER A 1 80 ? 16.297 -8.626 -25.052 1.00 67.06 80 SER A C 1
ATOM 648 O O . SER A 1 80 ? 17.105 -9.199 -25.786 1.00 67.06 80 SER A O 1
ATOM 650 N N . HIS A 1 81 ? 15.064 -8.318 -25.468 1.00 61.09 81 HIS A N 1
ATOM 651 C CA . HIS A 1 81 ? 14.561 -8.656 -26.806 1.00 61.09 81 HIS A CA 1
ATOM 652 C C . HIS A 1 81 ? 15.331 -7.926 -27.916 1.00 61.09 81 HIS A C 1
ATOM 654 O O . HIS A 1 81 ? 15.687 -8.527 -28.932 1.00 61.09 81 HIS A O 1
ATOM 660 N N . ARG A 1 82 ? 15.670 -6.643 -27.721 1.00 61.25 82 ARG A N 1
ATOM 661 C CA . ARG A 1 82 ? 16.441 -5.872 -28.710 1.00 61.25 82 ARG A CA 1
ATOM 662 C C . ARG A 1 82 ? 17.865 -6.420 -28.891 1.00 61.25 82 ARG A C 1
ATOM 664 O O . ARG A 1 82 ? 18.343 -6.477 -30.022 1.00 61.25 82 ARG A O 1
ATOM 671 N N . LYS A 1 83 ? 18.530 -6.881 -27.822 1.00 55.91 83 LYS A N 1
ATOM 672 C CA . LYS A 1 83 ? 19.850 -7.536 -27.926 1.00 55.91 83 LYS A CA 1
ATOM 673 C C . LYS A 1 83 ? 19.788 -8.848 -28.713 1.00 55.91 83 LYS A C 1
ATOM 675 O O . LYS A 1 83 ? 20.659 -9.080 -29.545 1.00 55.91 83 LYS A O 1
ATOM 680 N N . GLN A 1 84 ? 18.757 -9.671 -28.520 1.00 57.28 84 GLN A N 1
ATOM 681 C CA . GLN A 1 84 ? 18.604 -10.928 -29.267 1.00 57.28 84 GLN A CA 1
ATOM 682 C C . GLN A 1 84 ? 18.408 -10.706 -30.776 1.00 57.28 84 GLN A C 1
ATOM 684 O O . GLN A 1 84 ? 18.963 -11.453 -31.579 1.00 57.28 84 GLN A O 1
ATOM 689 N N . HIS A 1 85 ? 17.679 -9.658 -31.177 1.00 51.66 85 HIS A N 1
ATOM 690 C CA . HIS A 1 85 ? 17.528 -9.306 -32.594 1.00 51.66 85 HIS A CA 1
ATOM 691 C C . HIS A 1 85 ? 18.819 -8.760 -33.224 1.00 51.66 85 HIS A C 1
ATOM 693 O O . HIS A 1 85 ? 19.099 -9.073 -34.378 1.00 51.66 85 HIS A O 1
ATOM 699 N N . MET A 1 86 ? 19.639 -8.006 -32.483 1.00 49.69 86 MET A N 1
ATOM 700 C CA . MET A 1 86 ? 20.920 -7.504 -33.003 1.00 49.69 86 MET A CA 1
ATOM 701 C C . MET A 1 86 ? 21.972 -8.607 -33.187 1.00 49.69 86 MET A C 1
ATOM 703 O O . MET A 1 86 ? 22.770 -8.525 -34.112 1.00 49.69 86 MET A O 1
ATOM 707 N N . PHE A 1 87 ? 21.958 -9.663 -32.366 1.00 52.06 87 PHE A N 1
ATOM 708 C CA . PHE A 1 87 ? 22.866 -10.805 -32.545 1.00 52.06 87 PHE A CA 1
ATOM 709 C C . PHE A 1 87 ? 22.500 -11.705 -33.738 1.00 52.06 87 PHE A C 1
ATOM 711 O O . PHE A 1 87 ? 23.371 -12.399 -34.249 1.00 52.06 87 PHE A O 1
ATOM 718 N N . LYS A 1 88 ? 21.249 -11.677 -34.221 1.00 50.81 88 LYS A N 1
ATOM 719 C CA . LYS A 1 88 ? 20.805 -12.453 -35.397 1.00 50.81 88 LYS A CA 1
ATOM 720 C C . LYS A 1 88 ? 21.063 -11.764 -36.744 1.00 50.81 88 LYS A C 1
ATOM 722 O O . LYS A 1 88 ? 20.832 -12.374 -37.781 1.00 50.81 88 LYS A O 1
ATOM 727 N N . ALA A 1 89 ? 21.530 -10.515 -36.749 1.00 47.84 89 ALA A N 1
ATOM 728 C CA . ALA A 1 89 ? 21.767 -9.740 -37.970 1.00 47.84 89 ALA A CA 1
ATOM 729 C C . ALA A 1 89 ? 23.210 -9.842 -38.514 1.00 47.84 89 ALA A C 1
ATOM 731 O O . ALA A 1 89 ? 23.542 -9.151 -39.473 1.00 47.84 89 ALA A O 1
ATOM 732 N N . ASN A 1 90 ? 24.063 -10.697 -37.933 1.00 45.41 90 ASN A N 1
ATOM 733 C CA . ASN A 1 90 ? 25.503 -10.700 -38.226 1.00 45.41 90 ASN A CA 1
ATOM 734 C C . ASN A 1 90 ? 25.987 -11.869 -39.110 1.00 45.41 90 ASN A C 1
ATOM 736 O O . ASN A 1 90 ? 27.174 -11.924 -39.416 1.00 45.41 90 ASN A O 1
ATOM 740 N N . ASP A 1 91 ? 25.101 -12.754 -39.583 1.00 49.38 91 ASP A N 1
ATOM 741 C CA . ASP A 1 91 ? 25.487 -13.953 -40.355 1.00 49.38 91 ASP A CA 1
ATOM 742 C C . ASP A 1 91 ? 25.363 -13.812 -41.884 1.00 49.38 91 ASP A C 1
ATOM 744 O O . ASP A 1 91 ? 25.229 -14.798 -42.606 1.00 49.38 91 ASP A O 1
ATOM 748 N N . THR A 1 92 ? 25.469 -12.597 -42.425 1.00 49.09 92 THR A N 1
ATOM 749 C CA . THR A 1 92 ? 25.687 -12.406 -43.870 1.00 49.09 92 THR A CA 1
ATOM 750 C C . THR A 1 92 ? 26.699 -11.303 -44.135 1.00 49.09 92 THR A C 1
ATOM 752 O O . THR A 1 92 ? 26.358 -10.226 -44.617 1.00 49.09 92 THR A O 1
ATOM 755 N N . VAL A 1 93 ? 27.972 -11.587 -43.864 1.00 41.81 93 VAL A N 1
ATOM 756 C CA . VAL A 1 93 ? 29.074 -10.937 -44.581 1.00 41.81 93 VAL A CA 1
ATOM 757 C C . VAL A 1 93 ? 29.999 -12.027 -45.111 1.00 41.81 93 VAL A C 1
ATOM 759 O O . VAL A 1 93 ? 30.845 -12.574 -44.409 1.00 41.81 93 VAL A O 1
ATOM 762 N N . THR A 1 94 ? 29.807 -12.366 -46.385 1.00 42.09 94 THR A N 1
ATOM 763 C CA . THR A 1 94 ? 30.773 -13.120 -47.180 1.00 42.09 94 THR A CA 1
ATOM 764 C C . THR A 1 94 ? 32.029 -12.265 -47.339 1.00 42.09 94 THR A C 1
ATOM 766 O O . THR A 1 94 ? 32.043 -11.319 -48.122 1.00 42.09 94 THR A O 1
ATOM 769 N N . TYR A 1 95 ? 33.094 -12.590 -46.607 1.00 29.44 95 TYR A N 1
ATOM 770 C CA . TYR A 1 95 ? 34.415 -12.019 -46.863 1.00 29.44 95 TYR A CA 1
ATOM 771 C C . TYR A 1 95 ? 35.118 -12.825 -47.966 1.00 29.44 95 TYR A C 1
ATOM 773 O O . TYR A 1 95 ? 35.272 -14.042 -47.818 1.00 29.44 95 TYR A O 1
ATOM 781 N N . PRO A 1 96 ? 35.577 -12.200 -49.066 1.00 35.72 96 PRO A N 1
ATOM 782 C CA . PRO A 1 96 ? 36.431 -12.884 -50.022 1.00 35.72 96 PRO A CA 1
ATOM 783 C C . PRO A 1 96 ? 37.791 -13.195 -49.382 1.00 35.72 96 PRO A C 1
ATOM 785 O O . PRO A 1 96 ? 38.446 -12.348 -48.776 1.00 35.72 96 PRO A O 1
ATOM 788 N N . ARG A 1 97 ? 38.207 -14.453 -49.532 1.00 32.94 97 ARG A N 1
ATOM 789 C CA . ARG A 1 97 ? 39.487 -15.002 -49.084 1.00 32.94 97 ARG A CA 1
ATOM 790 C C . ARG A 1 97 ? 40.637 -14.312 -49.825 1.00 32.94 97 ARG A C 1
ATOM 792 O O . ARG A 1 97 ? 40.810 -14.542 -51.018 1.00 32.94 97 ARG A O 1
ATOM 799 N N . GLN A 1 98 ? 41.461 -13.542 -49.118 1.00 33.78 98 GLN A N 1
ATOM 800 C CA . GLN A 1 98 ? 42.787 -13.145 -49.597 1.00 33.78 98 GLN A CA 1
ATOM 801 C C . GLN A 1 98 ? 43.854 -13.584 -48.591 1.00 33.78 98 GLN A C 1
ATOM 803 O O . GLN A 1 98 ? 43.865 -13.186 -47.429 1.00 33.78 98 GLN A O 1
ATOM 808 N N . GLN A 1 99 ? 44.720 -14.484 -49.056 1.00 38.03 99 GLN A N 1
ATOM 809 C CA . GLN A 1 99 ? 45.976 -14.851 -48.414 1.00 38.03 99 GLN A CA 1
ATOM 810 C C . GLN A 1 99 ? 46.944 -13.669 -48.512 1.00 38.03 99 GLN A C 1
ATOM 812 O O . GLN A 1 99 ? 47.144 -13.206 -49.624 1.00 38.03 99 GLN A O 1
ATOM 817 N N . THR A 1 100 ? 47.607 -13.281 -47.415 1.00 31.39 100 THR A N 1
ATOM 818 C CA . THR A 1 100 ? 49.060 -12.998 -47.385 1.00 31.39 100 THR A CA 1
ATOM 819 C C . THR A 1 100 ? 49.592 -12.799 -45.956 1.00 31.39 100 THR A C 1
ATOM 821 O O . THR A 1 100 ? 49.182 -11.891 -45.248 1.00 31.39 100 THR A O 1
ATOM 824 N N . SER A 1 101 ? 50.586 -13.629 -45.621 1.00 30.80 101 SER A N 1
ATOM 825 C CA . SER A 1 101 ? 51.870 -13.312 -44.965 1.00 30.80 101 SER A CA 1
ATOM 826 C C . SER A 1 101 ? 51.961 -12.758 -43.525 1.00 30.80 101 SER A C 1
ATOM 828 O O . SER A 1 101 ? 51.777 -11.577 -43.268 1.00 30.80 101 SER A O 1
ATOM 830 N N . ARG A 1 102 ? 52.448 -13.656 -42.649 1.00 35.62 102 ARG A N 1
ATOM 831 C CA . ARG A 1 102 ? 53.434 -13.493 -41.553 1.00 35.62 102 ARG A CA 1
ATOM 832 C C . ARG A 1 102 ? 53.367 -12.227 -40.681 1.00 35.62 102 ARG A C 1
ATOM 834 O O . ARG A 1 102 ? 53.974 -11.217 -41.012 1.00 35.62 102 ARG A O 1
ATOM 841 N N . TYR A 1 103 ? 52.893 -12.400 -39.447 1.00 31.05 103 TYR A N 1
ATOM 842 C CA . TYR A 1 103 ? 53.594 -11.884 -38.265 1.00 31.05 103 TYR A CA 1
ATOM 843 C C . TYR A 1 103 ? 53.260 -12.752 -37.043 1.00 31.05 103 TYR A C 1
ATOM 845 O O . TYR A 1 103 ? 52.094 -12.977 -36.731 1.00 31.05 103 TYR A O 1
ATOM 853 N N . VAL A 1 104 ? 54.293 -13.286 -36.391 1.00 43.75 104 VAL A N 1
ATOM 854 C CA . VAL A 1 104 ? 54.203 -14.122 -35.185 1.00 43.75 104 VAL A CA 1
ATOM 855 C C . VAL A 1 104 ? 54.646 -13.259 -34.005 1.00 43.75 104 VAL A C 1
ATOM 857 O O . VAL A 1 104 ? 55.777 -12.774 -34.045 1.00 43.75 104 VAL A O 1
ATOM 860 N N . PRO A 1 105 ? 53.852 -13.088 -32.937 1.00 39.28 105 PRO A N 1
ATOM 861 C CA . PRO A 1 105 ? 54.395 -12.723 -31.644 1.00 39.28 105 PRO A CA 1
ATOM 862 C C . PRO A 1 105 ? 54.560 -13.983 -30.794 1.00 39.28 105 PRO A C 1
ATOM 864 O O . PRO A 1 105 ? 53.613 -14.691 -30.457 1.00 39.28 105 PRO A O 1
ATOM 867 N 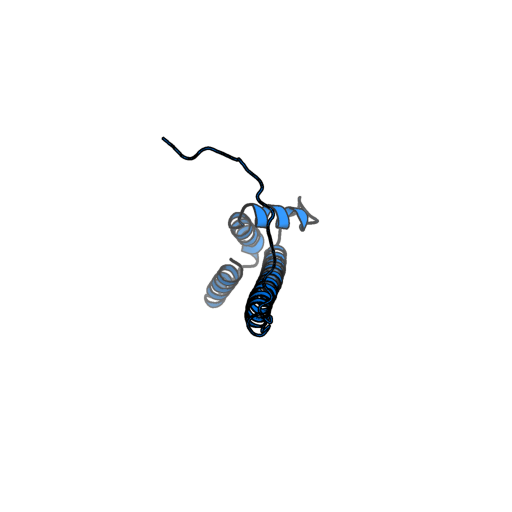N . ILE A 1 106 ? 55.826 -14.244 -30.496 1.00 36.56 106 ILE A N 1
ATOM 868 C CA . ILE A 1 106 ? 56.346 -15.256 -29.588 1.00 36.56 106 ILE A CA 1
ATOM 869 C C . ILE A 1 106 ? 55.947 -14.876 -28.145 1.00 36.56 106 ILE A C 1
ATOM 871 O O . ILE A 1 106 ? 55.951 -13.704 -27.780 1.00 36.56 106 ILE A O 1
ATOM 875 N N . VAL A 1 107 ? 55.663 -15.910 -27.345 1.00 34.34 107 VAL A N 1
ATOM 876 C CA . VAL A 1 107 ? 55.623 -15.991 -25.870 1.00 34.34 107 VAL A CA 1
ATOM 877 C C . VAL A 1 107 ? 54.615 -15.130 -25.092 1.00 34.34 107 VAL A C 1
ATOM 879 O O . VAL A 1 107 ? 54.906 -14.032 -24.627 1.00 34.34 107 VAL A O 1
ATOM 882 N N . LYS A 1 108 ? 53.539 -15.797 -24.656 1.00 38.78 108 LYS A N 1
ATOM 883 C CA . LYS A 1 108 ? 53.347 -15.983 -23.210 1.00 38.78 108 LYS A CA 1
ATOM 884 C C . LYS A 1 108 ? 53.090 -17.455 -22.897 1.00 38.78 108 LYS A C 1
ATOM 886 O O . LYS A 1 108 ? 52.012 -17.997 -23.106 1.00 38.78 108 LYS A O 1
ATOM 891 N N . LEU A 1 109 ? 54.182 -18.071 -22.465 1.00 36.81 109 LEU A N 1
ATOM 892 C CA . LEU A 1 109 ? 54.279 -19.342 -21.774 1.00 36.81 109 LEU A CA 1
ATOM 893 C C . LEU A 1 109 ? 53.415 -19.302 -20.500 1.00 36.81 109 LEU A C 1
ATOM 895 O O . LEU A 1 109 ? 53.461 -18.298 -19.789 1.00 36.81 109 LEU A O 1
ATOM 899 N N . LEU A 1 110 ? 52.709 -20.405 -20.227 1.00 33.25 110 LEU A N 1
ATOM 900 C CA . LEU A 1 110 ? 52.505 -21.071 -18.923 1.00 33.25 110 LEU A CA 1
ATOM 901 C C . LEU A 1 110 ? 51.077 -21.627 -18.788 1.00 33.25 110 LEU A C 1
ATOM 903 O O . LEU A 1 110 ? 50.198 -21.038 -18.168 1.00 33.25 110 LEU A O 1
ATOM 907 N N . VAL A 1 111 ? 50.895 -22.821 -19.352 1.00 38.72 111 VAL A N 1
ATOM 908 C CA . VAL A 1 111 ? 50.058 -23.881 -18.776 1.00 38.72 111 VAL A CA 1
ATOM 909 C C . VAL A 1 111 ? 51.016 -24.997 -18.372 1.00 38.72 111 VAL A C 1
ATOM 911 O O . VAL A 1 111 ? 51.883 -25.304 -19.182 1.00 38.72 111 VAL A O 1
ATOM 914 N N . THR A 1 112 ? 50.799 -25.546 -17.167 1.00 37.91 112 THR A N 1
ATOM 915 C CA . THR A 1 112 ? 51.335 -26.745 -16.467 1.00 37.91 112 THR A CA 1
ATOM 916 C C . THR A 1 112 ? 51.926 -26.324 -15.119 1.00 37.91 112 THR A C 1
ATOM 918 O O . THR A 1 112 ? 52.761 -25.426 -15.099 1.00 37.91 112 THR A O 1
ATOM 921 N N . HIS A 1 113 ? 51.536 -26.870 -13.967 1.00 39.91 113 HIS A N 1
ATOM 922 C CA . HIS A 1 113 ? 51.033 -28.208 -13.645 1.00 39.91 113 HIS A CA 1
ATOM 923 C C . HIS A 1 113 ? 50.122 -28.152 -12.412 1.00 39.91 113 HIS A C 1
ATOM 925 O O . HIS A 1 113 ? 50.384 -27.287 -11.546 1.00 39.91 113 HIS A O 1
#

Organism: Zeugodacus cucurbitae (NCBI:txid28588)

Radius of gyration: 28.7 Å; chains: 1; bounding box: 76×42×64 Å